Protein AF-A0A6H1LBT4-F1 (afdb_monomer_lite)

Radius of gyration: 17.28 Å; chains: 1; bounding box: 51×38×44 Å

Foldseek 3Di:
DQDVVCALLNCLVVLLVVCCVPADPLLNVLSVVLNVLSVVLVVVVVVDDDDPDDDDPVNVLSVQLVVLSSQLSVLSVLLVVCPVPCVDQCNDNPLVSSQSSQVSCVSSVHHDPCNVVSVVVVVVSCPDPSVVQPDPVGDPPDDDD

pLDDT: mean 84.86, std 14.1, range [36.03, 98.12]

Secondary structure (DSSP, 8-state):
---TT--TTTTHHHHHHHHTTTS-HHHHHHHHHHHHHHHHHHHHHHTS----SSPPHHHHHHHHHHHHHHHHHHHHHHHHT-GGGTTSGGGGGGHHHHHHHHHHHHHTT---TTHHHHHHHHHHHHTSTTGGG--TT---TT---

Sequence (145 aa):
MLARGDSILGGLGGLVARLSADMPDGTASLAARLLDAYADLDARIAGVGATTGSPTTAAMRMAERYEWCFAGAAALALWAANPQHHDHGWWRDGGWLAGCLALVLEGLGVRPPEASAVFNRLGSLLLTPEGDRVGLLGRPAGVPA

Structure (mmCIF, N/CA/C/O backbone):
data_AF-A0A6H1LBT4-F1
#
_entry.id   AF-A0A6H1LBT4-F1
#
loop_
_atom_site.group_PDB
_atom_site.id
_atom_site.type_symbol
_atom_site.label_atom_id
_atom_site.label_alt_id
_atom_site.label_comp_id
_atom_site.label_asym_id
_atom_site.label_entity_id
_atom_site.label_seq_id
_atom_site.pdbx_PDB_ins_code
_atom_site.Cartn_x
_atom_site.Cartn_y
_atom_site.Cartn_z
_atom_site.occupancy
_atom_site.B_iso_or_equiv
_atom_site.auth_seq_id
_atom_site.auth_comp_id
_atom_site.auth_asym_id
_atom_site.auth_atom_id
_atom_site.pdbx_PDB_model_num
ATOM 1 N N . MET A 1 1 ? 7.665 19.084 -0.659 1.00 39.09 1 MET A N 1
ATOM 2 C CA . MET A 1 1 ? 8.106 19.450 0.702 1.00 39.09 1 MET A CA 1
ATOM 3 C C . MET A 1 1 ? 6.921 19.194 1.618 1.00 39.09 1 MET A C 1
ATOM 5 O O . MET A 1 1 ? 5.924 19.880 1.452 1.00 39.09 1 MET A O 1
ATOM 9 N N . LEU A 1 2 ? 6.972 18.155 2.458 1.00 42.69 2 LEU A N 1
ATOM 10 C CA . LEU A 1 2 ? 5.914 17.867 3.439 1.00 42.69 2 LEU A CA 1
ATOM 11 C C . LEU A 1 2 ? 5.872 19.019 4.453 1.00 42.69 2 LEU A C 1
ATOM 13 O O . LEU A 1 2 ? 6.922 19.429 4.958 1.00 42.69 2 LEU A O 1
ATOM 17 N N . ALA A 1 3 ? 4.694 19.589 4.698 1.00 37.41 3 ALA A N 1
ATOM 18 C CA . ALA A 1 3 ? 4.527 20.638 5.700 1.00 37.41 3 ALA A CA 1
ATOM 19 C C . ALA A 1 3 ? 4.735 20.066 7.117 1.00 37.41 3 ALA A C 1
ATOM 21 O O . ALA A 1 3 ? 4.554 18.872 7.356 1.00 37.41 3 ALA A O 1
ATOM 22 N N . ARG A 1 4 ? 5.113 20.901 8.096 1.00 36.03 4 ARG A N 1
ATOM 23 C CA . ARG A 1 4 ? 5.137 20.475 9.509 1.00 36.03 4 ARG A CA 1
ATOM 24 C C . ARG A 1 4 ? 3.720 20.064 9.926 1.00 36.03 4 ARG A C 1
ATOM 26 O O . ARG A 1 4 ? 2.841 20.916 9.968 1.00 36.03 4 ARG A O 1
ATOM 33 N N . GLY A 1 5 ? 3.532 18.780 10.231 1.00 49.28 5 GLY A N 1
ATOM 34 C CA . GLY A 1 5 ? 2.235 18.170 10.559 1.00 49.28 5 GLY A CA 1
ATOM 35 C C . GLY A 1 5 ? 1.744 17.154 9.523 1.00 49.28 5 GLY A C 1
ATOM 36 O O . GLY A 1 5 ? 0.846 16.376 9.821 1.00 49.28 5 GLY A O 1
ATOM 37 N N . ASP A 1 6 ? 2.371 17.113 8.348 1.00 59.19 6 ASP A N 1
ATOM 38 C CA . ASP A 1 6 ? 2.019 16.211 7.255 1.00 59.19 6 ASP A CA 1
ATOM 39 C C . ASP A 1 6 ? 2.758 14.881 7.457 1.00 59.19 6 ASP A C 1
ATOM 41 O O . ASP A 1 6 ? 3.951 14.740 7.162 1.00 59.19 6 ASP A O 1
ATOM 45 N N . SER A 1 7 ? 2.085 13.917 8.088 1.00 79.50 7 SER A N 1
ATOM 46 C CA . SER A 1 7 ? 2.643 12.576 8.241 1.00 79.50 7 SER A CA 1
ATOM 47 C C . SER A 1 7 ? 2.779 11.923 6.863 1.00 79.50 7 SER A C 1
ATOM 49 O O . SER A 1 7 ? 2.060 12.249 5.918 1.00 79.50 7 SER A O 1
ATOM 51 N N . ILE A 1 8 ? 3.682 10.951 6.735 1.00 87.12 8 ILE A N 1
ATOM 52 C CA . ILE A 1 8 ? 3.810 10.161 5.502 1.00 87.12 8 ILE A CA 1
ATOM 53 C C . ILE A 1 8 ? 2.484 9.499 5.082 1.00 87.12 8 ILE A C 1
ATOM 55 O O . ILE A 1 8 ? 2.255 9.270 3.898 1.00 87.12 8 ILE A O 1
ATOM 59 N N . LEU A 1 9 ? 1.602 9.241 6.053 1.00 89.56 9 LEU A N 1
ATOM 60 C CA . LEU A 1 9 ? 0.257 8.721 5.839 1.00 89.56 9 LEU A CA 1
ATOM 61 C C . LEU A 1 9 ? -0.715 9.795 5.339 1.00 89.56 9 LEU A C 1
ATOM 63 O O . LEU A 1 9 ? -1.447 9.535 4.390 1.00 89.56 9 LEU A O 1
ATOM 67 N N . GLY A 1 10 ? -0.650 11.019 5.873 1.00 88.19 10 GLY A N 1
ATOM 68 C CA . GLY A 1 10 ? -1.416 12.158 5.348 1.00 88.19 10 GLY A CA 1
ATOM 69 C C . GLY A 1 10 ? -1.100 12.456 3.877 1.00 88.19 10 GLY A C 1
ATOM 70 O O . GLY A 1 10 ? -1.989 12.782 3.094 1.00 88.19 10 GLY A O 1
ATOM 71 N N . GLY A 1 11 ? 0.152 12.236 3.463 1.00 90.56 11 GLY A N 1
ATOM 72 C CA . GLY A 1 11 ? 0.593 12.360 2.071 1.00 90.56 11 GLY A CA 1
ATOM 73 C C . GLY A 1 11 ? 0.391 11.118 1.188 1.00 90.56 11 GLY A C 1
ATOM 74 O O . GLY A 1 11 ? 0.754 11.164 0.008 1.00 90.56 11 GLY A O 1
ATOM 75 N N . LEU A 1 12 ? -0.153 10.009 1.711 1.00 93.44 12 LEU A N 1
ATOM 76 C CA . LEU A 1 12 ? -0.172 8.716 1.013 1.00 93.44 12 LEU A CA 1
ATOM 77 C C . LEU A 1 12 ? -0.947 8.772 -0.308 1.00 93.44 12 LEU A C 1
ATOM 79 O O . LEU A 1 12 ? -0.459 8.272 -1.318 1.00 93.44 12 LEU A O 1
ATOM 83 N N . GLY A 1 13 ? -2.114 9.423 -0.334 1.00 93.81 13 GLY A N 1
ATOM 84 C CA . GLY A 1 13 ? -2.919 9.541 -1.555 1.00 93.81 13 GLY A CA 1
ATOM 85 C C . GLY A 1 13 ? -2.169 10.246 -2.689 1.00 93.81 13 GLY A C 1
ATOM 86 O O . GLY A 1 13 ? -2.118 9.748 -3.813 1.00 93.81 13 GLY A O 1
ATOM 87 N N . GLY A 1 14 ? -1.502 11.363 -2.383 1.00 92.50 14 GLY A N 1
ATOM 88 C CA . GLY A 1 14 ? -0.670 12.079 -3.355 1.00 92.50 14 GLY A CA 1
ATOM 89 C C . GLY A 1 14 ? 0.561 11.279 -3.789 1.00 92.50 14 GLY A C 1
ATOM 90 O O . GLY A 1 14 ? 0.962 11.333 -4.953 1.00 92.50 14 GLY A O 1
ATOM 91 N N . LEU A 1 15 ? 1.147 10.502 -2.875 1.00 93.06 15 LEU A N 1
ATOM 92 C CA . LEU A 1 15 ? 2.270 9.616 -3.170 1.00 93.06 15 LEU A CA 1
ATOM 93 C C . LEU A 1 15 ? 1.872 8.487 -4.130 1.00 93.06 15 LEU A C 1
ATOM 95 O O . LEU A 1 15 ? 2.569 8.273 -5.120 1.00 93.06 15 LEU A O 1
ATOM 99 N N . VAL A 1 16 ? 0.751 7.808 -3.873 1.00 95.12 16 VAL A N 1
ATOM 100 C CA . VAL A 1 16 ? 0.224 6.740 -4.736 1.00 95.12 16 VAL A CA 1
ATOM 101 C C . VAL A 1 16 ? -0.156 7.294 -6.107 1.00 95.12 16 VAL A C 1
ATOM 103 O O . VAL A 1 16 ? 0.250 6.725 -7.117 1.00 95.12 16 VAL A O 1
ATOM 106 N N . ALA A 1 17 ? -0.845 8.440 -6.159 1.00 92.94 17 ALA A N 1
ATOM 107 C CA . ALA A 1 17 ? -1.203 9.087 -7.419 1.00 92.94 17 ALA A CA 1
ATOM 108 C C . ALA A 1 17 ? 0.038 9.401 -8.269 1.00 92.94 17 ALA A C 1
ATOM 110 O O . ALA A 1 17 ? 0.087 9.043 -9.443 1.00 92.94 17 ALA A O 1
ATOM 111 N N . ARG A 1 18 ? 1.075 9.993 -7.661 1.00 90.25 18 ARG A N 1
ATOM 112 C CA . ARG A 1 18 ? 2.337 10.307 -8.346 1.00 90.25 18 ARG A CA 1
ATOM 113 C C . ARG A 1 18 ? 3.048 9.062 -8.870 1.00 90.25 18 ARG A C 1
ATOM 115 O O . ARG A 1 18 ? 3.594 9.101 -9.961 1.00 90.25 18 ARG A O 1
ATOM 122 N N . LEU A 1 19 ? 3.068 7.985 -8.090 1.00 88.69 19 LEU A N 1
ATOM 123 C CA . LEU A 1 19 ? 3.789 6.766 -8.449 1.00 88.69 19 LEU A CA 1
ATOM 124 C C . LEU A 1 19 ? 3.042 5.884 -9.455 1.00 88.69 19 LEU A C 1
ATOM 126 O O . LEU A 1 19 ? 3.677 5.086 -10.135 1.00 88.69 19 LEU A O 1
ATOM 130 N N . SER A 1 20 ? 1.716 6.004 -9.554 1.00 86.44 20 SER A N 1
ATOM 131 C CA . SER A 1 20 ? 0.892 5.148 -10.420 1.00 86.44 20 SER A CA 1
ATOM 132 C C . SER A 1 20 ? 1.265 5.197 -11.909 1.00 86.44 20 SER A C 1
ATOM 134 O O . SER A 1 20 ? 1.006 4.232 -12.616 1.00 86.44 20 SER A O 1
ATOM 136 N N . ALA A 1 21 ? 1.897 6.281 -12.371 1.00 79.81 21 ALA A N 1
ATOM 137 C CA . ALA A 1 21 ? 2.346 6.433 -13.754 1.00 79.81 21 ALA A CA 1
ATOM 138 C C . ALA A 1 21 ? 3.674 5.714 -14.058 1.00 79.81 21 ALA A C 1
ATOM 140 O O . ALA A 1 21 ? 3.900 5.314 -15.196 1.00 79.81 21 ALA A O 1
ATOM 141 N N . ASP A 1 22 ? 4.528 5.542 -13.044 1.00 80.31 22 ASP A N 1
ATOM 142 C CA . ASP A 1 22 ? 5.924 5.111 -13.207 1.00 80.31 22 ASP A CA 1
ATOM 143 C C . ASP A 1 22 ? 6.209 3.744 -12.553 1.00 80.31 22 ASP A C 1
ATOM 145 O O . ASP A 1 22 ? 7.305 3.198 -12.683 1.00 80.31 22 ASP A O 1
ATOM 149 N N . MET A 1 23 ? 5.249 3.183 -11.808 1.00 83.38 23 MET A N 1
ATOM 150 C CA . MET A 1 23 ? 5.404 1.880 -11.161 1.00 83.38 23 MET A CA 1
ATOM 151 C C . MET A 1 23 ? 5.015 0.726 -12.090 1.00 83.38 23 MET A C 1
ATOM 153 O O . MET A 1 23 ? 4.039 0.834 -12.827 1.00 83.38 23 MET A O 1
ATOM 157 N N . PRO A 1 24 ? 5.691 -0.431 -11.978 1.00 81.50 24 PRO A N 1
ATOM 158 C CA . PRO A 1 24 ? 5.224 -1.667 -12.596 1.00 81.50 24 PRO A CA 1
ATOM 159 C C . PRO A 1 24 ? 3.784 -1.994 -12.171 1.00 81.50 24 PRO A C 1
ATOM 161 O O . PRO A 1 24 ? 3.452 -1.871 -10.987 1.00 81.50 24 PRO A O 1
ATOM 164 N N . ASP A 1 25 ? 2.959 -2.466 -13.111 1.00 72.69 25 ASP A N 1
ATOM 165 C CA . ASP A 1 25 ? 1.506 -2.665 -12.940 1.00 72.69 25 ASP A CA 1
ATOM 166 C C . ASP A 1 25 ? 1.124 -3.421 -11.651 1.00 72.69 25 ASP A C 1
ATOM 168 O O . ASP A 1 25 ? 0.193 -3.042 -10.935 1.00 72.69 25 ASP A O 1
ATOM 172 N N . GLY A 1 26 ? 1.880 -4.470 -11.301 1.00 82.81 26 GLY A N 1
ATOM 173 C CA . GLY A 1 26 ? 1.648 -5.253 -10.081 1.00 82.81 26 GLY A CA 1
ATOM 174 C C . GLY A 1 26 ? 1.875 -4.460 -8.789 1.00 82.81 26 GLY A C 1
ATOM 175 O O . GLY A 1 26 ? 1.133 -4.616 -7.822 1.00 82.81 26 GLY A O 1
ATOM 176 N N 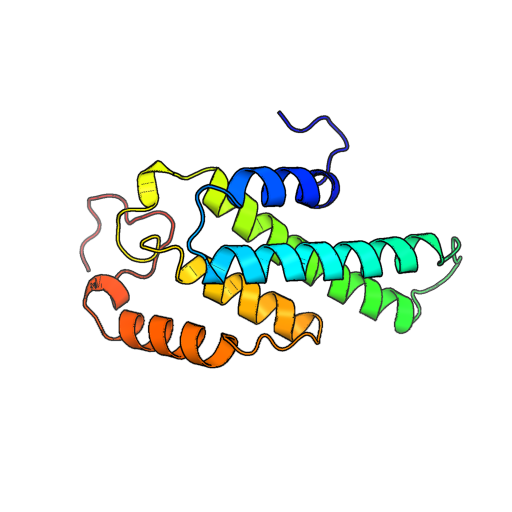. THR A 1 27 ? 2.860 -3.564 -8.773 1.00 90.62 27 THR A N 1
ATOM 177 C CA . THR A 1 27 ? 3.190 -2.730 -7.610 1.00 90.62 27 THR A CA 1
ATOM 178 C C . THR A 1 27 ? 2.195 -1.579 -7.452 1.00 90.62 27 THR A C 1
ATOM 180 O O . THR A 1 27 ? 1.804 -1.258 -6.328 1.00 90.62 27 THR A O 1
ATOM 183 N N . ALA A 1 28 ? 1.716 -1.005 -8.563 1.00 91.88 28 ALA A N 1
ATOM 184 C CA . ALA A 1 28 ? 0.674 0.022 -8.554 1.00 91.88 28 ALA A CA 1
ATOM 185 C C . ALA A 1 28 ? -0.639 -0.484 -7.928 1.00 91.88 28 ALA A C 1
ATOM 187 O O . ALA A 1 28 ? -1.210 0.187 -7.066 1.00 91.88 28 ALA A O 1
ATOM 188 N N . SER A 1 29 ? -1.069 -1.702 -8.281 1.00 92.31 29 SER A N 1
ATOM 189 C CA . SER A 1 29 ? -2.250 -2.354 -7.689 1.00 92.31 29 SER A CA 1
ATOM 190 C C . SER A 1 29 ? -2.121 -2.538 -6.170 1.00 92.31 29 SER A C 1
ATOM 192 O O . SER A 1 29 ? -3.046 -2.233 -5.414 1.00 92.31 29 SER A O 1
ATOM 194 N N . LEU A 1 30 ? -0.952 -2.979 -5.691 1.00 95.38 30 LEU A N 1
ATOM 195 C CA . LEU A 1 30 ? -0.692 -3.141 -4.256 1.00 95.38 30 LEU A CA 1
ATOM 196 C C . LEU A 1 30 ? -0.703 -1.794 -3.513 1.00 95.38 30 LEU A C 1
ATOM 198 O O . LEU A 1 30 ? -1.248 -1.703 -2.413 1.00 95.38 30 LEU A O 1
ATOM 202 N N . ALA A 1 31 ? -0.152 -0.739 -4.118 1.00 96.00 31 ALA A N 1
ATOM 203 C CA . ALA A 1 31 ? -0.153 0.607 -3.548 1.00 96.00 31 ALA A CA 1
ATOM 204 C C . ALA A 1 31 ? -1.572 1.198 -3.447 1.00 96.00 31 ALA A C 1
ATOM 206 O O . ALA A 1 31 ? -1.911 1.812 -2.435 1.00 96.00 31 ALA A O 1
ATOM 207 N N . ALA A 1 32 ? -2.421 0.964 -4.453 1.00 95.31 32 ALA A N 1
ATOM 208 C CA . ALA A 1 32 ? -3.830 1.357 -4.415 1.00 95.31 32 ALA A CA 1
ATOM 209 C C . ALA A 1 32 ? -4.591 0.638 -3.288 1.00 95.31 32 ALA A C 1
ATOM 211 O O . ALA A 1 32 ? -5.277 1.280 -2.498 1.00 95.31 32 ALA A O 1
ATOM 212 N N . ARG A 1 33 ? -4.382 -0.675 -3.124 1.00 96.56 33 ARG A N 1
ATOM 213 C CA . ARG A 1 33 ? -4.986 -1.447 -2.021 1.00 96.56 33 ARG A CA 1
ATOM 214 C C . ARG A 1 33 ? -4.542 -0.957 -0.642 1.00 96.56 33 ARG A C 1
ATOM 216 O O . ARG A 1 33 ? -5.333 -0.981 0.297 1.00 96.56 33 ARG A O 1
ATOM 223 N N . LEU A 1 34 ? -3.286 -0.527 -0.504 1.00 97.38 34 LEU A N 1
ATOM 224 C CA . LEU A 1 34 ? -2.797 0.084 0.733 1.00 97.38 34 LEU A CA 1
ATOM 225 C C . LEU A 1 34 ? -3.522 1.406 1.021 1.00 97.38 34 LEU A C 1
ATOM 227 O O . LEU A 1 34 ? -3.897 1.649 2.166 1.00 97.38 34 LEU A O 1
ATOM 231 N N . LEU A 1 35 ? -3.732 2.242 -0.003 1.00 97.06 35 LEU A N 1
ATOM 232 C CA . LEU A 1 35 ? -4.483 3.491 0.130 1.00 97.06 35 LEU A CA 1
ATOM 233 C C . LEU A 1 35 ? -5.929 3.231 0.574 1.00 97.06 35 LEU A C 1
ATOM 235 O O . LEU A 1 35 ? -6.392 3.881 1.508 1.00 97.06 35 LEU A O 1
ATOM 239 N N . ASP A 1 36 ? -6.601 2.245 -0.023 1.00 97.00 36 ASP A N 1
ATOM 240 C CA . ASP A 1 36 ? -7.960 1.849 0.368 1.00 97.00 36 ASP A CA 1
ATOM 241 C C . ASP A 1 36 ? -8.010 1.360 1.824 1.00 97.00 36 ASP A C 1
ATOM 243 O O . ASP A 1 36 ? -8.878 1.762 2.601 1.00 97.00 36 ASP A O 1
ATOM 247 N N . ALA A 1 37 ? -7.046 0.523 2.225 1.00 96.38 37 ALA A N 1
ATOM 248 C CA . ALA A 1 37 ? -6.955 0.017 3.592 1.00 96.38 37 ALA A CA 1
ATOM 249 C C . ALA A 1 37 ? -6.680 1.134 4.612 1.00 96.38 37 ALA A C 1
ATOM 251 O O . ALA A 1 37 ? -7.218 1.102 5.722 1.00 96.38 37 ALA A O 1
ATOM 252 N N . TYR A 1 38 ? -5.866 2.129 4.245 1.00 96.19 38 TYR A N 1
ATOM 253 C CA . TYR A 1 38 ? -5.633 3.303 5.079 1.00 96.19 38 TYR A CA 1
ATOM 254 C C . TYR A 1 38 ? -6.882 4.185 5.184 1.00 96.19 38 TYR A C 1
ATOM 256 O O . TYR A 1 38 ? -7.208 4.610 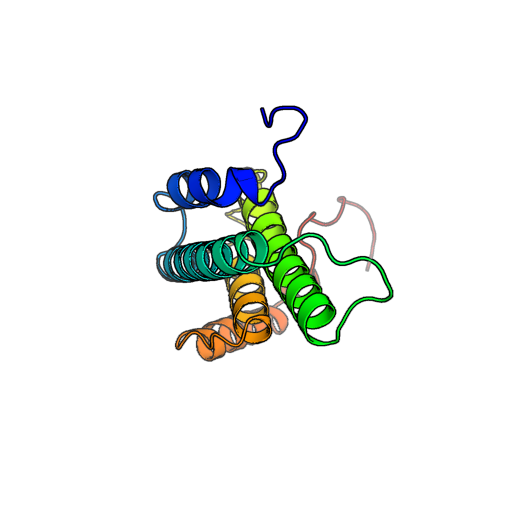6.287 1.00 96.19 38 TYR A O 1
ATOM 264 N N . ALA A 1 39 ? -7.618 4.405 4.093 1.00 95.31 39 ALA A N 1
ATOM 265 C CA . ALA A 1 39 ? -8.851 5.191 4.119 1.00 95.31 39 ALA A CA 1
ATOM 266 C C . ALA A 1 39 ? -9.930 4.558 5.022 1.00 95.31 39 ALA A C 1
ATOM 268 O O . ALA A 1 39 ? -10.566 5.260 5.808 1.00 95.31 39 ALA A O 1
ATOM 269 N N . ASP A 1 40 ? -10.097 3.229 4.972 1.00 94.56 40 ASP A N 1
ATOM 270 C CA . ASP A 1 40 ? -10.985 2.499 5.893 1.00 94.56 40 ASP A CA 1
ATOM 271 C C . ASP A 1 40 ? -10.522 2.634 7.353 1.00 94.56 40 ASP A C 1
ATOM 273 O O . ASP A 1 40 ? -11.329 2.864 8.255 1.00 94.56 40 ASP A O 1
ATOM 277 N N . LEU A 1 41 ? -9.214 2.534 7.605 1.00 93.19 41 LEU A N 1
ATOM 278 C CA . LEU A 1 41 ? -8.657 2.699 8.945 1.00 93.19 41 LEU A CA 1
ATOM 279 C C . LEU A 1 41 ? -8.865 4.118 9.492 1.00 93.19 41 LEU A C 1
ATOM 281 O O . LEU A 1 41 ? -9.272 4.267 10.642 1.00 93.19 41 LEU A O 1
ATOM 285 N N . ASP A 1 42 ? -8.605 5.141 8.683 1.00 91.44 42 ASP A N 1
ATOM 286 C CA . ASP A 1 42 ? -8.740 6.549 9.064 1.00 91.44 42 ASP A CA 1
ATOM 287 C C . ASP A 1 42 ? -10.194 6.885 9.428 1.00 91.44 42 ASP A C 1
ATOM 289 O O . ASP A 1 42 ? -10.462 7.454 10.489 1.00 91.44 42 ASP A O 1
ATOM 293 N N . ALA A 1 43 ? -11.154 6.392 8.636 1.00 91.25 43 ALA A N 1
ATOM 294 C CA . ALA A 1 43 ? -12.579 6.516 8.936 1.00 91.25 43 ALA A CA 1
ATOM 295 C C . ALA A 1 43 ? -12.964 5.854 10.274 1.00 91.25 43 ALA A C 1
ATOM 297 O O . ALA A 1 43 ? -13.761 6.403 11.039 1.00 91.25 43 ALA A O 1
ATOM 298 N N . ARG A 1 44 ? -12.380 4.691 10.597 1.00 90.06 44 ARG A N 1
ATOM 299 C CA . ARG A 1 44 ? -12.605 4.009 11.885 1.00 90.06 44 ARG A CA 1
ATOM 300 C C . ARG A 1 44 ? -11.982 4.763 13.055 1.00 90.06 44 ARG A C 1
ATOM 302 O O . ARG A 1 44 ? -12.615 4.852 14.104 1.00 90.06 44 ARG A O 1
ATOM 309 N N . ILE A 1 45 ? -10.779 5.314 12.883 1.00 88.12 45 ILE A N 1
ATOM 310 C CA . ILE A 1 45 ? -10.107 6.134 13.901 1.00 88.12 45 ILE A CA 1
ATOM 311 C C . ILE A 1 45 ? -10.941 7.380 14.202 1.00 88.12 45 ILE A C 1
ATOM 313 O O . ILE A 1 45 ? -11.186 7.669 15.371 1.00 88.12 45 ILE A O 1
ATOM 317 N N . ALA A 1 46 ? -11.443 8.067 13.172 1.00 86.12 46 ALA A N 1
ATOM 318 C CA . ALA A 1 46 ? -12.294 9.245 13.332 1.00 86.12 46 ALA A CA 1
ATOM 319 C C . ALA A 1 46 ? -13.595 8.949 14.105 1.00 86.12 46 ALA A C 1
ATOM 321 O O . ALA A 1 46 ? -14.124 9.823 14.792 1.00 86.12 46 ALA A O 1
ATOM 322 N N . GLY A 1 47 ? -14.101 7.714 14.021 1.00 82.38 47 GLY A N 1
ATOM 323 C CA . GLY A 1 47 ? -15.275 7.254 14.764 1.00 82.38 47 GLY A CA 1
ATOM 324 C C . GLY A 1 47 ? -15.015 6.912 16.237 1.00 82.38 47 GLY A C 1
ATOM 325 O O . GLY A 1 47 ? -15.969 6.762 17.002 1.00 82.38 47 GLY A O 1
ATOM 326 N N . VAL A 1 48 ? -13.753 6.789 16.662 1.00 79.69 48 VAL A N 1
ATOM 327 C CA . VAL A 1 48 ? -13.397 6.514 18.059 1.00 79.69 48 VAL A CA 1
ATOM 328 C C . VAL A 1 48 ? -13.210 7.834 18.804 1.00 79.69 48 VAL A C 1
ATOM 330 O O . VAL A 1 48 ? -12.232 8.551 18.618 1.00 79.69 48 VAL A O 1
ATOM 333 N N . GLY A 1 49 ? -14.170 8.160 19.672 1.00 68.44 49 GLY A N 1
ATOM 334 C CA . GLY A 1 49 ? -14.070 9.315 20.565 1.00 68.44 49 GLY A CA 1
ATOM 335 C C . GLY A 1 49 ? -12.904 9.192 21.554 1.00 68.44 49 GLY A C 1
ATOM 336 O O . GLY A 1 49 ? -12.420 8.096 21.837 1.00 68.44 49 GLY A O 1
ATOM 337 N N . ALA A 1 50 ? -12.468 10.321 22.117 1.00 68.00 50 ALA A N 1
ATOM 338 C CA . ALA A 1 50 ? -11.412 10.339 23.125 1.00 68.00 50 ALA A CA 1
ATOM 339 C C . ALA A 1 50 ? -11.830 9.527 24.365 1.00 68.00 50 ALA A C 1
ATOM 341 O O . ALA A 1 50 ? -12.747 9.907 25.093 1.00 68.00 50 ALA A O 1
ATOM 342 N N . THR A 1 51 ? -11.155 8.406 24.610 1.00 64.50 51 THR A N 1
ATOM 343 C CA . THR A 1 51 ? -11.380 7.568 25.792 1.00 64.50 51 THR A CA 1
ATOM 344 C C . THR A 1 51 ? -10.379 7.912 26.888 1.00 64.50 51 THR A C 1
ATOM 346 O O . THR A 1 51 ? -9.173 7.928 26.642 1.00 64.50 51 THR A O 1
ATOM 349 N N . THR A 1 52 ? -10.855 8.141 28.109 1.00 73.00 52 THR A N 1
ATOM 350 C CA . THR A 1 52 ? -10.008 8.249 29.302 1.00 73.00 52 THR A CA 1
ATOM 351 C C . THR A 1 52 ? -9.804 6.861 29.918 1.00 73.00 52 THR A C 1
ATOM 353 O O . THR A 1 52 ? -10.763 6.122 30.125 1.00 73.00 52 THR A O 1
ATOM 356 N N . GLY A 1 53 ? -8.552 6.485 30.200 1.00 78.88 53 GLY A N 1
ATOM 357 C CA . GLY A 1 53 ? -8.195 5.182 30.784 1.00 78.88 53 GLY A CA 1
ATOM 358 C C . GLY A 1 53 ? -7.203 4.375 29.940 1.00 78.88 53 GLY A C 1
ATOM 359 O O . GLY A 1 53 ? -6.639 4.879 28.971 1.00 78.88 53 GLY A O 1
ATOM 360 N N . SER A 1 54 ? -6.955 3.123 30.335 1.00 81.56 54 SER A N 1
ATOM 361 C CA . SER A 1 54 ? -6.060 2.218 29.601 1.00 81.56 54 SER A CA 1
ATOM 362 C C . SER A 1 54 ? -6.624 1.862 28.216 1.00 81.56 54 SER A C 1
ATOM 364 O 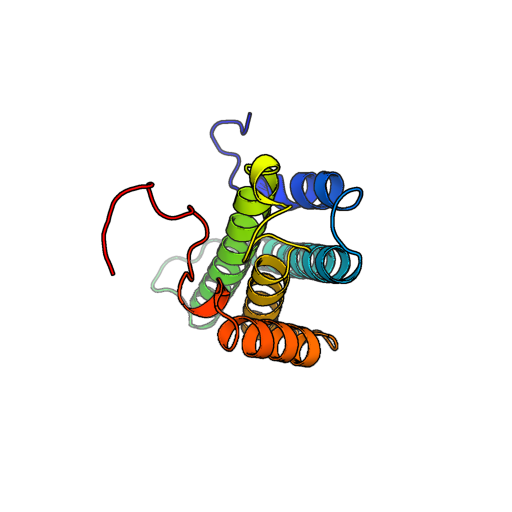O . SER A 1 54 ? -7.842 1.721 28.082 1.00 81.56 54 SER A O 1
ATOM 366 N N . PRO A 1 55 ? -5.769 1.667 27.191 1.00 80.44 55 PRO A N 1
ATOM 367 C CA . PRO A 1 55 ? -6.224 1.314 25.851 1.00 80.44 55 PRO A CA 1
ATOM 368 C C . PRO A 1 55 ? -7.018 0.009 25.852 1.00 80.44 55 PRO A C 1
ATOM 370 O O . PRO A 1 55 ? -6.614 -0.983 26.459 1.00 80.44 55 PRO A O 1
ATOM 373 N N . THR A 1 56 ? -8.135 -0.009 25.129 1.00 86.62 56 THR A N 1
ATOM 374 C CA . THR A 1 56 ? -8.868 -1.252 24.873 1.00 86.62 56 THR A CA 1
ATOM 375 C C . THR A 1 56 ? -8.101 -2.117 23.872 1.00 86.62 56 THR A C 1
ATOM 377 O O . THR A 1 56 ? -7.330 -1.612 23.054 1.00 86.62 56 THR A O 1
ATOM 380 N N . THR A 1 57 ? -8.360 -3.427 23.854 1.00 88.88 57 THR A N 1
ATOM 381 C CA . THR A 1 57 ? -7.804 -4.323 22.824 1.00 88.88 57 THR A CA 1
ATOM 382 C C . THR A 1 57 ? -8.146 -3.849 21.408 1.00 88.88 57 THR A C 1
ATOM 384 O O . THR A 1 57 ? -7.318 -3.959 20.510 1.00 88.88 57 THR A O 1
ATOM 387 N N . ALA A 1 58 ? -9.336 -3.275 21.206 1.00 86.81 58 ALA A N 1
ATOM 388 C CA . ALA A 1 58 ? -9.732 -2.696 19.924 1.00 86.81 58 ALA A CA 1
ATOM 389 C C . ALA A 1 58 ? -8.856 -1.490 19.537 1.00 86.81 58 ALA A C 1
ATOM 391 O O . ALA A 1 58 ? -8.400 -1.415 18.398 1.00 86.81 58 ALA A O 1
ATOM 392 N N . ALA A 1 59 ? -8.556 -0.594 20.484 1.00 87.44 59 ALA A N 1
ATOM 393 C CA . ALA A 1 59 ? -7.644 0.527 20.257 1.00 87.44 59 ALA A CA 1
ATOM 394 C C . ALA A 1 59 ? -6.216 0.050 19.939 1.00 87.44 59 ALA A C 1
ATOM 396 O O . ALA A 1 59 ? -5.586 0.569 19.021 1.00 87.44 59 ALA A O 1
ATOM 397 N N . MET A 1 60 ? -5.728 -0.988 20.627 1.00 89.94 60 MET A N 1
ATOM 398 C CA . MET A 1 60 ? -4.415 -1.583 20.340 1.00 89.94 60 MET A CA 1
ATOM 399 C C . MET A 1 60 ? -4.355 -2.211 18.942 1.00 89.94 60 MET A C 1
ATOM 401 O O . MET A 1 60 ? -3.401 -1.980 18.208 1.00 89.94 60 MET A O 1
ATOM 405 N N . ARG A 1 61 ? -5.393 -2.954 18.535 1.00 91.75 61 ARG A N 1
ATOM 406 C CA . ARG A 1 61 ? -5.498 -3.505 17.172 1.00 91.75 61 ARG A CA 1
ATOM 407 C C . ARG A 1 61 ? -5.539 -2.412 16.109 1.00 91.75 61 ARG A C 1
ATOM 409 O O . ARG A 1 61 ? -5.023 -2.602 15.013 1.00 91.75 61 ARG A O 1
ATOM 416 N N . MET A 1 62 ? -6.154 -1.275 16.417 1.00 91.25 62 MET A N 1
ATOM 417 C CA . MET A 1 62 ? -6.180 -0.136 15.508 1.00 91.25 62 MET A CA 1
ATOM 418 C C . MET A 1 62 ? -4.797 0.506 15.360 1.00 91.25 62 MET A C 1
ATOM 420 O O . MET A 1 62 ? -4.395 0.809 14.240 1.00 91.25 62 MET A O 1
ATOM 424 N N . ALA A 1 63 ? -4.045 0.635 16.457 1.00 91.81 63 ALA A N 1
ATOM 425 C CA . ALA A 1 63 ? -2.657 1.089 16.423 1.00 91.81 63 ALA A CA 1
ATOM 426 C C . ALA A 1 63 ? -1.761 0.137 15.608 1.00 91.81 63 ALA A C 1
ATOM 428 O O . ALA A 1 63 ? -1.038 0.593 14.732 1.00 91.81 63 ALA A O 1
ATOM 429 N N . GLU A 1 64 ? -1.890 -1.179 15.802 1.00 94.81 64 GLU A N 1
ATOM 430 C CA . GLU A 1 64 ? -1.165 -2.195 15.018 1.00 94.81 64 GLU A CA 1
ATOM 431 C C . GLU A 1 64 ? -1.444 -2.053 13.508 1.00 94.81 64 GLU A C 1
ATOM 433 O O . GLU A 1 64 ? -0.532 -2.060 12.683 1.00 94.81 64 GLU A O 1
ATOM 438 N N . ARG A 1 65 ? -2.711 -1.852 13.117 1.00 95.75 65 ARG A N 1
ATOM 439 C CA . ARG A 1 65 ? -3.070 -1.602 11.709 1.00 95.75 65 ARG A CA 1
ATOM 440 C C . ARG A 1 65 ? -2.484 -0.287 11.194 1.00 95.75 65 ARG A C 1
ATOM 442 O O . ARG A 1 65 ? -2.061 -0.220 10.044 1.00 95.75 65 ARG A O 1
ATOM 449 N N . TYR A 1 66 ? -2.436 0.745 12.032 1.00 94.56 66 TYR A N 1
ATOM 450 C CA . TYR A 1 66 ? -1.827 2.023 11.673 1.00 94.56 66 TYR A CA 1
ATOM 451 C C . TYR A 1 66 ? -0.319 1.881 11.427 1.00 94.56 66 TYR A C 1
ATOM 453 O O . TYR A 1 66 ? 0.195 2.433 10.456 1.00 94.56 66 TYR A O 1
ATOM 461 N N . GLU A 1 67 ? 0.382 1.094 12.246 1.00 96.25 67 GLU A N 1
ATOM 462 C CA . GLU A 1 67 ? 1.805 0.782 12.067 1.00 96.25 67 GLU A CA 1
ATOM 463 C C . GLU A 1 67 ? 2.068 0.042 10.750 1.00 96.25 67 GLU A C 1
ATOM 465 O O . GLU A 1 67 ? 3.000 0.394 10.023 1.00 96.25 67 GLU A O 1
ATOM 470 N N . TRP A 1 68 ? 1.210 -0.916 10.382 1.00 98.12 68 TRP A N 1
ATOM 471 C CA . TRP A 1 68 ? 1.284 -1.571 9.074 1.00 98.12 68 TRP A CA 1
ATOM 472 C C . TRP A 1 68 ? 1.107 -0.581 7.920 1.00 98.12 68 TRP A C 1
ATOM 474 O O . TRP A 1 68 ? 1.924 -0.565 6.994 1.00 98.12 68 TRP A O 1
ATOM 484 N N . CYS A 1 69 ? 0.094 0.290 7.987 1.00 97.19 69 CYS A N 1
ATOM 485 C CA . CYS A 1 69 ? -0.097 1.341 6.987 1.00 97.19 69 CYS A CA 1
ATOM 486 C C . CYS A 1 69 ? 1.136 2.249 6.892 1.00 97.19 69 CYS A C 1
ATOM 488 O O . CYS A 1 69 ? 1.597 2.563 5.793 1.00 97.19 69 CYS A O 1
ATOM 490 N N . PHE A 1 70 ? 1.701 2.642 8.037 1.00 96.50 70 PHE A N 1
ATOM 491 C CA . PHE A 1 70 ? 2.898 3.472 8.099 1.00 96.50 70 PHE A CA 1
ATOM 492 C C . PHE A 1 70 ? 4.099 2.790 7.432 1.00 96.50 70 PHE A C 1
ATOM 494 O O . PHE A 1 70 ? 4.796 3.427 6.644 1.00 96.50 70 PHE A O 1
ATOM 501 N N . ALA A 1 71 ? 4.322 1.498 7.690 1.00 97.56 71 ALA A N 1
ATOM 502 C CA . ALA A 1 71 ? 5.394 0.728 7.062 1.00 97.56 71 ALA A CA 1
ATOM 503 C C . ALA A 1 71 ? 5.249 0.683 5.530 1.00 97.56 71 ALA A C 1
ATOM 505 O O . ALA A 1 71 ? 6.224 0.898 4.806 1.00 97.56 71 ALA A O 1
ATOM 506 N N . GLY A 1 72 ? 4.028 0.477 5.025 1.00 97.50 72 GLY A N 1
ATOM 507 C CA . GLY A 1 72 ? 3.742 0.517 3.589 1.00 97.50 72 GLY A CA 1
ATOM 508 C C . GLY A 1 72 ? 3.991 1.899 2.973 1.00 97.50 72 GLY A C 1
ATOM 509 O O . GLY A 1 72 ? 4.643 2.012 1.933 1.00 97.50 72 GLY A O 1
ATOM 510 N N . ALA A 1 73 ? 3.543 2.963 3.642 1.00 97.00 73 ALA A N 1
ATOM 511 C CA . ALA A 1 73 ? 3.767 4.338 3.201 1.00 97.00 73 ALA A CA 1
ATOM 512 C C . ALA A 1 73 ? 5.263 4.703 3.195 1.00 97.00 73 ALA A C 1
ATOM 514 O O . ALA A 1 73 ? 5.746 5.323 2.247 1.00 97.00 73 ALA A O 1
ATOM 515 N N . ALA A 1 74 ? 6.017 4.260 4.207 1.00 96.50 74 ALA A N 1
ATOM 516 C CA . ALA A 1 74 ? 7.469 4.408 4.282 1.00 96.50 74 ALA A CA 1
ATOM 517 C C . ALA A 1 74 ? 8.186 3.708 3.122 1.00 96.50 74 ALA A C 1
ATOM 519 O O . ALA A 1 74 ? 9.063 4.311 2.501 1.00 96.50 74 ALA A O 1
ATOM 520 N N . ALA A 1 75 ? 7.784 2.482 2.777 1.00 96.31 75 ALA A N 1
ATOM 521 C CA . ALA A 1 75 ? 8.329 1.766 1.627 1.00 96.31 75 ALA A CA 1
ATOM 522 C C . ALA A 1 75 ? 8.071 2.518 0.308 1.00 96.31 75 ALA A C 1
ATOM 524 O O . ALA A 1 75 ? 8.995 2.707 -0.486 1.00 96.31 75 ALA A O 1
ATOM 525 N N . LEU A 1 76 ? 6.852 3.028 0.098 1.00 95.62 76 LEU A N 1
ATOM 526 C CA . LEU A 1 76 ? 6.517 3.837 -1.080 1.00 95.62 76 LEU A CA 1
ATOM 527 C C . LEU A 1 76 ? 7.330 5.134 -1.144 1.00 95.62 76 LEU A C 1
ATOM 529 O O . LEU A 1 76 ? 7.813 5.510 -2.211 1.00 95.62 76 LEU A O 1
ATOM 533 N N . ALA A 1 77 ? 7.508 5.827 -0.017 1.00 94.69 77 ALA A N 1
ATOM 534 C CA . ALA A 1 77 ? 8.285 7.062 -0.001 1.00 94.69 77 ALA A C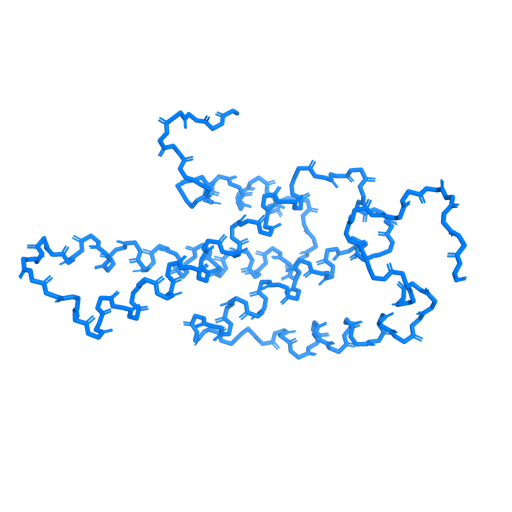A 1
ATOM 535 C C . ALA A 1 77 ? 9.764 6.790 -0.268 1.00 94.69 77 ALA A C 1
ATOM 537 O O . ALA A 1 77 ? 10.393 7.546 -1.007 1.00 94.69 77 ALA A O 1
ATOM 538 N N . LEU A 1 78 ? 10.303 5.696 0.280 1.00 93.56 78 LEU A N 1
ATOM 539 C CA . LEU A 1 78 ? 11.668 5.265 0.009 1.00 93.56 78 LEU A CA 1
ATOM 540 C C . LEU A 1 78 ? 11.854 4.958 -1.480 1.00 93.56 78 LEU A C 1
ATOM 542 O O . LEU A 1 78 ? 12.815 5.444 -2.071 1.00 93.56 78 LEU A O 1
ATOM 546 N N . TRP A 1 79 ? 10.922 4.230 -2.099 1.00 92.94 79 TRP A N 1
ATOM 547 C CA . TRP A 1 79 ? 10.930 3.987 -3.542 1.00 92.94 79 TRP A CA 1
ATOM 548 C C . TRP A 1 79 ? 10.950 5.290 -4.344 1.00 92.94 79 TRP A C 1
ATOM 550 O O . TRP A 1 79 ? 11.813 5.498 -5.199 1.00 92.94 79 TRP A O 1
ATOM 560 N N . ALA A 1 80 ? 10.027 6.194 -4.017 1.00 92.19 80 ALA A N 1
ATOM 561 C CA . ALA A 1 80 ? 9.826 7.439 -4.741 1.00 92.19 80 ALA A CA 1
ATOM 562 C C . ALA A 1 80 ? 10.965 8.453 -4.579 1.00 92.19 80 ALA A C 1
ATOM 564 O O . ALA A 1 80 ? 11.106 9.348 -5.411 1.00 92.19 80 ALA A O 1
ATOM 565 N N . ALA A 1 81 ? 11.724 8.361 -3.488 1.00 91.50 81 ALA A N 1
ATOM 566 C CA . ALA A 1 81 ? 12.873 9.216 -3.214 1.00 91.50 81 ALA A CA 1
ATOM 567 C C . ALA A 1 81 ? 14.159 8.736 -3.908 1.00 91.50 81 ALA A C 1
ATOM 569 O O . ALA A 1 81 ? 15.161 9.444 -3.864 1.00 91.50 81 ALA A O 1
ATOM 570 N N . ASN A 1 82 ? 14.146 7.549 -4.523 1.00 90.62 82 ASN A N 1
ATOM 571 C CA . ASN A 1 82 ? 15.348 6.872 -5.008 1.00 90.62 82 ASN A CA 1
ATOM 572 C C . ASN A 1 82 ? 15.246 6.370 -6.466 1.00 90.62 82 ASN A C 1
ATOM 574 O O . ASN A 1 82 ? 15.600 5.217 -6.732 1.00 90.62 82 ASN A O 1
ATOM 578 N N . PRO A 1 83 ? 14.798 7.200 -7.430 1.00 89.50 83 PRO A N 1
ATOM 579 C CA . PRO A 1 83 ? 14.682 6.791 -8.834 1.00 89.50 83 PRO A CA 1
ATOM 580 C C . PRO A 1 83 ? 16.013 6.332 -9.443 1.00 89.50 83 PRO A C 1
ATOM 582 O O . PRO A 1 83 ? 16.036 5.433 -10.275 1.00 89.50 83 PRO A O 1
ATOM 585 N N . GLN A 1 84 ? 17.144 6.869 -8.975 1.00 87.38 84 GLN A N 1
ATOM 586 C CA . GLN A 1 84 ? 18.481 6.506 -9.452 1.00 87.38 84 GLN A CA 1
ATOM 587 C C . GLN A 1 84 ? 18.868 5.038 -9.204 1.00 87.38 84 GLN A C 1
ATOM 589 O O . GLN A 1 84 ? 19.869 4.570 -9.741 1.00 87.38 84 GLN A O 1
ATOM 594 N N . HIS A 1 85 ? 18.127 4.321 -8.356 1.00 85.94 85 HIS A N 1
ATOM 595 C CA . HIS A 1 85 ? 18.399 2.920 -8.047 1.00 85.94 85 HIS A CA 1
ATOM 596 C C . HIS A 1 85 ? 17.509 1.950 -8.830 1.00 85.94 85 HIS A C 1
ATOM 598 O O . HIS A 1 85 ? 17.819 0.762 -8.850 1.00 85.94 85 HIS A O 1
ATOM 604 N N . HIS A 1 86 ? 16.454 2.426 -9.504 1.00 87.88 86 HIS A N 1
ATOM 605 C CA . HIS A 1 86 ? 15.398 1.586 -10.094 1.00 87.88 86 HIS A CA 1
ATOM 606 C C . HIS A 1 86 ? 15.889 0.600 -11.168 1.00 87.88 86 HIS A C 1
ATOM 608 O O . HIS A 1 86 ? 15.216 -0.394 -11.409 1.00 87.88 86 HIS A O 1
ATOM 614 N N . ASP A 1 87 ? 17.082 0.787 -11.737 1.00 83.19 87 ASP A N 1
ATOM 615 C CA . ASP A 1 87 ? 17.622 -0.086 -12.791 1.00 83.19 87 ASP A CA 1
ATOM 616 C C . ASP A 1 87 ? 18.514 -1.240 -12.280 1.00 83.19 87 ASP A C 1
ATOM 618 O O . ASP A 1 87 ? 18.998 -2.072 -13.068 1.00 83.19 87 ASP A O 1
ATOM 622 N N . HIS A 1 88 ? 18.763 -1.337 -10.966 1.00 80.12 88 HIS A N 1
ATOM 623 C CA . HIS A 1 88 ? 19.807 -2.218 -10.426 1.00 80.12 88 HIS A CA 1
ATOM 624 C C . HIS A 1 88 ? 19.384 -3.086 -9.234 1.00 80.12 88 HIS A C 1
ATOM 626 O O . HIS A 1 88 ? 18.781 -2.630 -8.265 1.00 80.12 88 HIS A O 1
ATOM 632 N N . GLY A 1 89 ? 19.813 -4.354 -9.275 1.00 82.75 89 GLY A N 1
ATOM 633 C CA . GLY A 1 89 ? 19.699 -5.303 -8.168 1.00 82.75 89 GLY A CA 1
ATOM 634 C C . GLY A 1 89 ? 18.271 -5.429 -7.645 1.00 82.75 89 GLY A C 1
ATOM 635 O O . GLY A 1 89 ? 17.330 -5.604 -8.413 1.00 82.75 89 GLY A O 1
ATOM 636 N N . TRP A 1 90 ? 18.128 -5.300 -6.328 1.00 84.56 90 TRP A N 1
ATOM 637 C CA . TRP A 1 90 ? 16.856 -5.439 -5.622 1.00 84.56 90 TRP A CA 1
ATOM 638 C C . TRP A 1 90 ? 15.800 -4.416 -6.036 1.00 84.56 90 TRP A C 1
ATOM 640 O O . TRP A 1 90 ? 14.617 -4.735 -5.976 1.00 84.56 90 TRP A O 1
ATOM 650 N N . TRP A 1 91 ? 16.217 -3.229 -6.483 1.00 87.88 91 TRP A N 1
ATOM 651 C CA . TRP A 1 91 ? 15.341 -2.141 -6.922 1.00 87.88 91 TRP A CA 1
ATOM 652 C C . TRP A 1 91 ? 14.720 -2.372 -8.296 1.00 87.88 91 TRP A C 1
ATOM 654 O O . TRP A 1 91 ? 13.683 -1.778 -8.588 1.00 87.88 91 TRP A O 1
ATOM 664 N N . ARG A 1 92 ? 15.315 -3.241 -9.119 1.00 85.62 92 ARG A N 1
ATOM 665 C CA . ARG A 1 92 ? 14.814 -3.510 -10.464 1.00 85.62 92 ARG A CA 1
ATOM 666 C C . ARG A 1 92 ? 13.377 -4.014 -10.422 1.00 85.62 92 ARG A C 1
ATOM 668 O O . ARG A 1 92 ? 13.034 -4.898 -9.635 1.00 85.62 92 ARG A O 1
ATOM 675 N N . ASP A 1 93 ? 12.542 -3.427 -11.274 1.00 84.50 93 ASP A N 1
ATOM 676 C CA . ASP A 1 93 ? 11.114 -3.731 -11.405 1.00 84.50 93 ASP A CA 1
ATOM 677 C C . ASP A 1 93 ? 10.320 -3.617 -10.088 1.00 84.50 93 ASP A C 1
ATOM 679 O O . ASP A 1 93 ? 9.259 -4.228 -9.946 1.00 84.50 93 ASP A O 1
ATOM 683 N N . GLY A 1 94 ? 10.832 -2.888 -9.089 1.00 89.62 94 GLY A N 1
ATOM 684 C CA . GLY A 1 94 ? 10.149 -2.682 -7.811 1.00 89.62 94 GLY A CA 1
ATOM 685 C C . GLY A 1 94 ? 9.851 -3.965 -7.030 1.00 89.62 94 GLY A C 1
ATOM 686 O O . GLY A 1 94 ? 8.938 -3.968 -6.206 1.00 89.62 94 GLY A O 1
ATOM 687 N N . GLY A 1 95 ? 10.590 -5.056 -7.262 1.00 90.25 95 GLY A N 1
ATOM 688 C CA . GLY A 1 95 ? 10.298 -6.358 -6.652 1.00 90.25 95 GLY A CA 1
ATOM 689 C C . GLY A 1 95 ? 10.285 -6.317 -5.121 1.00 90.25 95 GLY A C 1
ATOM 690 O O . GLY A 1 95 ? 9.361 -6.842 -4.496 1.00 90.25 95 GLY A O 1
ATOM 691 N N . TRP A 1 96 ? 11.273 -5.655 -4.504 1.00 92.06 96 TRP A N 1
ATOM 692 C CA . TRP A 1 96 ? 11.322 -5.496 -3.045 1.00 92.06 96 TRP A CA 1
ATOM 693 C C . TRP A 1 96 ? 10.117 -4.711 -2.514 1.00 92.06 96 TRP A C 1
ATOM 695 O O . TRP A 1 96 ? 9.537 -5.091 -1.498 1.00 92.06 96 TRP A O 1
ATOM 705 N N . LEU A 1 97 ? 9.713 -3.649 -3.222 1.00 94.69 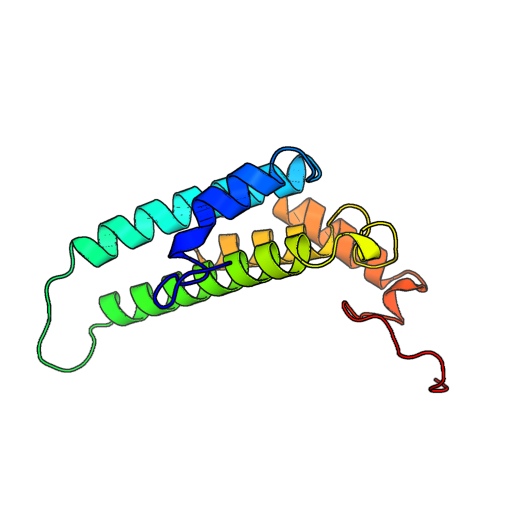97 LEU A N 1
ATOM 706 C CA . LEU A 1 97 ? 8.582 -2.810 -2.844 1.00 94.69 97 LEU A CA 1
ATOM 707 C C . LEU A 1 97 ? 7.289 -3.623 -2.916 1.00 94.69 97 LEU A C 1
ATOM 709 O O . LEU A 1 97 ? 6.509 -3.604 -1.968 1.00 94.69 97 LEU A O 1
ATOM 713 N N . ALA A 1 98 ? 7.092 -4.389 -3.992 1.00 94.75 98 ALA A N 1
ATOM 714 C CA . ALA A 1 98 ? 5.963 -5.303 -4.115 1.00 94.75 98 ALA A CA 1
ATOM 715 C C . ALA A 1 98 ? 5.924 -6.314 -2.956 1.00 94.75 98 ALA A C 1
ATOM 717 O O . ALA A 1 98 ? 4.859 -6.548 -2.389 1.00 94.75 98 ALA A O 1
ATOM 718 N N . GLY A 1 99 ? 7.075 -6.864 -2.549 1.00 94.81 99 GLY A N 1
ATOM 719 C CA . GLY A 1 99 ? 7.178 -7.755 -1.387 1.00 94.81 99 GLY A CA 1
ATOM 720 C C . GLY A 1 99 ? 6.782 -7.087 -0.076 1.00 94.81 99 GLY A C 1
ATOM 721 O O . GLY A 1 99 ? 5.989 -7.643 0.683 1.00 94.81 99 GLY A O 1
ATOM 722 N N . CYS A 1 100 ? 7.286 -5.877 0.176 1.00 96.44 100 CYS A N 1
ATOM 723 C CA . CYS A 1 100 ? 6.914 -5.090 1.349 1.00 96.44 100 CYS A CA 1
ATOM 724 C C . CYS A 1 100 ? 5.412 -4.790 1.374 1.00 96.44 100 CYS A C 1
ATOM 726 O O . CYS A 1 100 ? 4.775 -4.972 2.407 1.00 96.44 100 CYS A O 1
ATOM 728 N N . LEU A 1 101 ? 4.832 -4.373 0.246 1.00 97.12 101 LEU A N 1
ATOM 729 C CA . LEU A 1 101 ? 3.404 -4.069 0.160 1.00 97.12 101 LEU A CA 1
ATOM 730 C C . LEU A 1 101 ? 2.539 -5.323 0.322 1.00 97.12 101 LEU A C 1
ATOM 732 O O . LEU A 1 101 ? 1.530 -5.266 1.018 1.00 97.12 101 LEU A O 1
ATOM 736 N N . ALA A 1 102 ? 2.937 -6.458 -0.259 1.00 96.75 102 ALA A N 1
ATOM 737 C CA . ALA A 1 102 ? 2.244 -7.728 -0.065 1.00 96.75 102 ALA A CA 1
ATOM 738 C C . ALA A 1 102 ? 2.244 -8.144 1.416 1.00 96.75 102 ALA A C 1
ATOM 740 O O . ALA A 1 102 ? 1.188 -8.475 1.951 1.00 96.75 102 ALA A O 1
ATOM 741 N N . LEU A 1 103 ? 3.393 -8.045 2.095 1.00 96.56 103 LEU A N 1
ATOM 742 C CA . LEU A 1 103 ? 3.514 -8.348 3.524 1.00 96.56 103 LEU A CA 1
ATOM 743 C C . LEU A 1 103 ? 2.669 -7.403 4.393 1.00 96.56 103 LEU A C 1
ATOM 745 O O . LEU A 1 103 ? 1.969 -7.853 5.297 1.00 96.56 103 LEU A O 1
ATOM 749 N N . VAL A 1 104 ? 2.706 -6.099 4.106 1.00 97.94 104 VAL A N 1
ATOM 750 C CA . VAL A 1 104 ? 1.894 -5.091 4.805 1.00 97.94 104 VAL A CA 1
ATOM 751 C C . VAL A 1 104 ? 0.404 -5.385 4.643 1.00 97.94 104 VAL A C 1
ATOM 753 O O . VAL A 1 104 ? -0.336 -5.369 5.624 1.00 97.94 104 VAL A O 1
ATOM 756 N N . LEU A 1 105 ? -0.045 -5.685 3.423 1.00 97.50 105 LEU A N 1
ATOM 757 C CA . LEU A 1 105 ? -1.444 -6.012 3.152 1.00 97.50 105 LEU A CA 1
ATOM 758 C C . LEU A 1 105 ? -1.872 -7.287 3.890 1.00 97.50 105 LEU A C 1
ATOM 760 O O . LEU A 1 105 ? -2.943 -7.295 4.500 1.00 97.50 105 LEU A O 1
ATOM 764 N N . GLU A 1 106 ? -1.027 -8.320 3.932 1.00 95.56 106 GLU A N 1
ATOM 765 C CA . GLU A 1 106 ? -1.288 -9.512 4.746 1.00 95.56 106 GLU A CA 1
ATOM 766 C C . GLU A 1 106 ? -1.417 -9.176 6.239 1.00 95.56 106 GLU A C 1
ATOM 768 O O . GLU A 1 106 ? -2.364 -9.638 6.879 1.00 95.56 106 GLU A O 1
ATOM 773 N N . GLY A 1 107 ? -0.547 -8.313 6.779 1.00 94.94 107 GLY A N 1
ATOM 774 C CA . GLY A 1 107 ? -0.645 -7.795 8.151 1.00 94.94 107 GLY A CA 1
ATOM 775 C C . GLY A 1 107 ? -1.938 -7.012 8.423 1.00 94.94 107 GLY A C 1
ATOM 776 O O . GLY A 1 107 ? -2.495 -7.064 9.520 1.00 94.94 107 GLY A O 1
ATOM 777 N N . LEU A 1 108 ? -2.489 -6.357 7.398 1.00 96.19 108 LEU A N 1
ATOM 778 C CA . LEU A 1 108 ? -3.793 -5.686 7.440 1.00 96.19 108 LEU A CA 1
ATOM 779 C C . LEU A 1 108 ? -4.982 -6.651 7.262 1.00 96.19 108 LEU A C 1
ATOM 781 O O . LEU A 1 108 ? -6.141 -6.232 7.396 1.00 96.19 108 LEU A O 1
ATOM 785 N N . GLY A 1 109 ? -4.727 -7.937 7.006 1.00 94.94 109 GLY A N 1
ATOM 786 C CA . GLY A 1 109 ? -5.741 -8.957 6.736 1.00 94.94 109 GLY A CA 1
ATOM 787 C C . GLY A 1 109 ? -6.274 -8.944 5.299 1.00 94.94 109 GLY A C 1
ATOM 788 O O . GLY A 1 109 ? -7.286 -9.580 5.016 1.00 94.94 109 GLY A O 1
ATOM 789 N N . VAL A 1 110 ? -5.613 -8.228 4.388 1.00 93.25 110 VAL A N 1
ATOM 790 C CA . VAL A 1 110 ? -5.928 -8.182 2.959 1.00 93.25 110 VAL A CA 1
ATOM 791 C C . VAL A 1 110 ? -4.925 -9.068 2.237 1.00 93.25 110 VAL A C 1
ATOM 793 O O . VAL A 1 110 ? -3.775 -8.688 2.084 1.00 93.25 110 VAL A O 1
ATOM 796 N N . ARG A 1 111 ? -5.324 -10.251 1.764 1.00 90.56 111 ARG A N 1
ATOM 797 C CA . ARG A 1 111 ? -4.415 -11.106 0.984 1.00 90.56 111 ARG A CA 1
ATOM 798 C C . ARG A 1 111 ? -4.481 -10.729 -0.503 1.00 90.56 111 ARG A C 1
ATOM 800 O O . ARG A 1 111 ? -5.509 -10.999 -1.132 1.00 90.56 111 ARG A O 1
ATOM 807 N N . PRO A 1 112 ? -3.431 -10.129 -1.095 1.00 88.81 112 PRO A N 1
ATOM 808 C CA . PRO A 1 112 ? -3.412 -9.891 -2.529 1.00 88.81 112 PRO A CA 1
ATOM 809 C C . PRO A 1 112 ? -3.230 -11.220 -3.284 1.00 88.81 112 PRO A C 1
ATOM 811 O O . PRO A 1 112 ? -2.412 -12.043 -2.865 1.00 88.81 112 PRO A O 1
ATOM 814 N N . PRO A 1 113 ? -3.965 -11.466 -4.386 1.00 87.94 113 PRO A N 1
ATOM 815 C CA . PRO A 1 113 ? -3.826 -12.700 -5.163 1.00 87.94 113 PRO A CA 1
ATOM 816 C C . PRO A 1 113 ? -2.418 -12.871 -5.756 1.00 87.94 113 PRO A C 1
ATOM 818 O O . PRO A 1 113 ? -1.973 -13.992 -5.985 1.00 87.94 113 PRO A O 1
ATOM 821 N N . GLU A 1 114 ? -1.688 -11.774 -5.950 1.00 87.38 114 GLU A N 1
ATOM 822 C CA . GLU A 1 114 ? -0.334 -11.752 -6.497 1.00 87.38 114 GLU A CA 1
ATOM 823 C C . GLU A 1 114 ? 0.753 -12.061 -5.447 1.00 87.38 114 GLU A C 1
ATOM 825 O O . GLU A 1 114 ? 1.909 -12.267 -5.820 1.00 87.38 114 GLU A O 1
ATOM 830 N N . ALA A 1 115 ? 0.417 -12.136 -4.149 1.00 89.06 115 ALA A N 1
ATOM 831 C CA . ALA A 1 115 ? 1.390 -12.259 -3.054 1.00 89.06 115 ALA A CA 1
ATOM 832 C C . ALA A 1 115 ? 2.345 -13.450 -3.228 1.00 89.06 115 ALA A C 1
ATOM 834 O O . ALA A 1 115 ? 3.563 -13.296 -3.150 1.00 89.06 115 ALA A O 1
ATOM 835 N N . SER A 1 116 ? 1.814 -14.638 -3.534 1.00 89.94 116 SER A N 1
ATOM 836 C CA . SER A 1 116 ? 2.638 -15.837 -3.728 1.00 89.94 116 SER A CA 1
ATOM 837 C C . SER A 1 116 ? 3.598 -15.695 -4.909 1.00 89.94 116 SER A C 1
ATOM 839 O O . SER A 1 116 ? 4.747 -16.118 -4.820 1.00 89.94 116 SER A O 1
ATOM 841 N N . ALA A 1 117 ? 3.162 -15.066 -6.003 1.00 90.69 117 ALA A N 1
ATOM 842 C C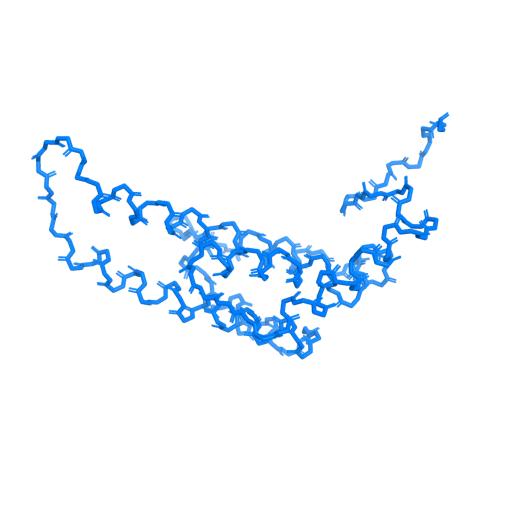A . ALA A 1 117 ? 4.019 -14.827 -7.160 1.00 90.69 117 ALA A CA 1
ATOM 843 C C . ALA A 1 117 ? 5.141 -13.827 -6.832 1.00 90.69 117 ALA A C 1
ATOM 845 O O . ALA A 1 117 ? 6.292 -14.053 -7.206 1.00 90.69 117 ALA A O 1
ATOM 846 N N . VAL A 1 118 ? 4.825 -12.768 -6.078 1.00 91.44 118 VAL A N 1
ATOM 847 C CA . VAL A 1 118 ? 5.803 -11.786 -5.591 1.00 91.44 118 VAL A CA 1
ATOM 848 C C . VAL A 1 118 ? 6.855 -12.459 -4.709 1.00 91.44 118 VAL A C 1
ATOM 850 O O . VAL A 1 118 ? 8.050 -12.326 -4.975 1.00 91.44 118 VAL A O 1
ATOM 853 N N . PHE A 1 119 ? 6.439 -13.237 -3.706 1.00 91.50 119 PHE A N 1
ATOM 854 C CA . PHE A 1 119 ? 7.378 -13.919 -2.814 1.00 91.50 119 PHE A CA 1
ATOM 855 C C . PHE A 1 119 ? 8.213 -14.981 -3.537 1.00 91.50 119 PHE A C 1
ATOM 857 O O . PHE A 1 119 ? 9.410 -15.075 -3.281 1.00 91.50 119 PHE A O 1
ATOM 864 N N . ASN A 1 120 ? 7.643 -15.715 -4.498 1.00 91.44 120 ASN A N 1
ATOM 865 C CA . ASN A 1 120 ? 8.405 -16.658 -5.323 1.00 91.44 120 ASN A CA 1
ATOM 866 C C . ASN A 1 120 ? 9.465 -15.951 -6.180 1.00 91.44 120 ASN A C 1
ATOM 868 O O . ASN A 1 120 ? 10.587 -16.447 -6.316 1.00 91.44 120 ASN A O 1
ATOM 872 N N . ARG A 1 121 ? 9.141 -14.777 -6.739 1.00 89.44 121 ARG A N 1
ATOM 873 C CA . ARG A 1 121 ? 10.094 -13.969 -7.511 1.00 89.44 121 ARG A CA 1
ATOM 874 C C . ARG A 1 121 ? 11.238 -13.469 -6.629 1.00 89.44 121 ARG A C 1
ATOM 876 O O . ARG A 1 121 ? 12.395 -13.571 -7.028 1.00 89.44 121 ARG A O 1
ATOM 883 N N . LEU A 1 122 ? 10.928 -12.986 -5.425 1.00 88.75 122 LEU A N 1
ATOM 884 C CA . LEU A 1 122 ? 11.935 -12.558 -4.448 1.00 88.75 122 LEU A CA 1
ATOM 885 C C . LEU A 1 122 ? 12.800 -13.724 -3.964 1.00 88.75 122 LEU A C 1
ATOM 887 O O . LEU A 1 122 ? 14.018 -13.594 -3.905 1.00 88.75 122 LEU A O 1
ATOM 891 N N . GLY A 1 123 ? 12.190 -14.877 -3.690 1.00 89.12 123 GLY A N 1
ATOM 892 C CA . GLY A 1 123 ? 12.904 -16.106 -3.355 1.00 89.12 123 GLY A CA 1
ATOM 893 C C . GLY A 1 123 ? 13.856 -16.540 -4.467 1.00 89.12 123 GLY A C 1
ATOM 894 O O . GLY A 1 123 ? 14.998 -16.884 -4.193 1.00 89.12 123 GLY A O 1
ATOM 895 N N . SER A 1 124 ? 13.432 -16.442 -5.728 1.00 89.19 124 SER A N 1
ATOM 896 C CA . SER A 1 124 ? 14.306 -16.732 -6.872 1.00 89.19 124 SER A CA 1
ATOM 897 C C . SER A 1 124 ? 15.485 -15.758 -6.951 1.00 89.19 124 SER A C 1
ATOM 899 O O . SER A 1 124 ? 16.602 -16.186 -7.217 1.00 89.19 124 SER A O 1
ATOM 901 N N . LEU A 1 125 ? 15.265 -14.468 -6.668 1.00 85.19 125 LEU A N 1
ATOM 902 C CA . LEU A 1 125 ? 16.327 -13.457 -6.637 1.00 85.19 125 LEU A CA 1
ATOM 903 C C . LEU A 1 125 ? 17.341 -13.715 -5.509 1.00 85.19 125 LEU A C 1
ATOM 905 O O . LEU A 1 125 ? 18.538 -13.545 -5.725 1.00 85.19 125 LEU A O 1
ATOM 909 N N . LEU A 1 126 ? 16.897 -14.183 -4.337 1.00 86.31 126 LEU A N 1
ATOM 910 C CA . LEU A 1 126 ? 17.793 -14.565 -3.231 1.00 86.31 126 LEU A CA 1
ATOM 911 C C . LEU A 1 126 ? 18.787 -15.668 -3.612 1.00 86.31 126 LEU A C 1
ATOM 913 O O . LEU A 1 126 ? 19.843 -15.760 -3.000 1.00 86.31 126 LEU A O 1
ATOM 917 N N . LEU A 1 127 ? 18.461 -16.493 -4.608 1.00 88.44 127 LEU A N 1
ATOM 918 C CA . LEU A 1 127 ? 19.304 -17.598 -5.071 1.00 88.44 127 LEU A CA 1
ATOM 919 C C . LEU A 1 127 ? 20.284 -17.191 -6.188 1.00 88.44 127 LEU A C 1
ATOM 921 O O . LEU A 1 127 ? 20.985 -18.043 -6.732 1.00 88.44 127 LEU A O 1
ATOM 925 N N . THR A 1 128 ? 20.321 -15.909 -6.558 1.00 85.19 128 THR A N 1
ATOM 926 C CA . THR A 1 128 ? 21.251 -15.350 -7.556 1.00 85.19 128 THR A CA 1
ATOM 927 C C . THR A 1 128 ? 22.455 -14.679 -6.876 1.00 85.19 128 THR A C 1
ATOM 929 O O . THR A 1 128 ? 22.385 -14.397 -5.681 1.00 85.19 128 THR A O 1
ATOM 932 N N . PRO A 1 129 ? 23.545 -14.348 -7.599 1.00 80.44 129 PRO A N 1
ATOM 933 C CA . PRO A 1 129 ? 24.659 -13.565 -7.042 1.00 80.44 129 PRO A CA 1
ATOM 934 C C . PRO A 1 129 ? 24.244 -12.193 -6.475 1.00 80.44 129 PRO A C 1
ATOM 936 O O . PRO A 1 129 ? 24.906 -11.641 -5.596 1.00 80.44 129 PRO A O 1
ATOM 939 N N . GLU A 1 130 ? 23.144 -11.616 -6.960 1.00 74.31 130 GLU A N 1
ATOM 940 C CA . GLU A 1 130 ? 22.519 -10.415 -6.402 1.00 74.31 130 GLU A CA 1
ATOM 941 C C . GLU A 1 130 ? 21.896 -10.666 -5.015 1.00 74.31 130 GLU A C 1
ATOM 943 O O . GLU A 1 130 ? 21.790 -9.742 -4.200 1.00 74.31 130 GLU A O 1
ATOM 948 N N . GLY A 1 131 ? 21.524 -11.915 -4.733 1.00 75.50 131 GLY A N 1
ATOM 949 C CA . GLY A 1 131 ? 21.096 -12.410 -3.429 1.00 75.50 131 GLY A CA 1
ATOM 950 C C . GLY A 1 131 ? 22.208 -12.396 -2.379 1.00 75.50 131 GLY A C 1
ATOM 951 O O . GLY A 1 131 ? 21.929 -12.108 -1.222 1.00 75.50 131 GLY A O 1
ATOM 952 N N . ASP A 1 132 ? 23.477 -12.549 -2.768 1.00 71.31 132 ASP A N 1
ATOM 953 C CA . ASP A 1 132 ? 24.620 -12.428 -1.843 1.00 71.31 132 ASP A CA 1
ATOM 954 C C . ASP A 1 132 ? 24.875 -10.973 -1.399 1.00 71.31 132 ASP A C 1
ATOM 956 O O . ASP A 1 132 ? 25.665 -10.701 -0.493 1.00 71.31 132 ASP A O 1
ATOM 960 N N . ARG A 1 133 ? 24.210 -10.004 -2.044 1.00 71.62 133 ARG A N 1
ATOM 961 C CA . ARG A 1 133 ? 24.346 -8.561 -1.794 1.00 71.62 133 ARG A CA 1
ATOM 962 C C . ARG A 1 133 ? 23.004 -7.921 -1.441 1.00 71.62 133 ARG A C 1
ATOM 964 O O . ARG A 1 133 ? 22.684 -6.850 -1.961 1.00 71.62 133 ARG A O 1
ATOM 971 N N . VAL A 1 134 ? 22.213 -8.557 -0.571 1.00 68.12 134 VAL A N 1
ATOM 972 C CA . VAL A 1 134 ? 20.936 -7.983 -0.107 1.00 68.12 134 VAL A CA 1
ATOM 973 C C . VAL A 1 134 ? 21.180 -6.628 0.555 1.00 68.12 134 VAL A C 1
ATOM 975 O O . VAL A 1 134 ? 21.728 -6.533 1.652 1.00 68.12 134 VAL A O 1
ATOM 978 N N . GLY A 1 135 ? 20.763 -5.557 -0.114 1.00 70.38 135 GLY A N 1
ATOM 979 C CA . GLY A 1 135 ? 20.882 -4.208 0.418 1.00 70.38 135 GLY A CA 1
ATOM 980 C C . GLY A 1 135 ? 20.210 -3.178 -0.475 1.00 70.38 135 GLY A C 1
ATOM 981 O O . GLY A 1 135 ? 20.530 -3.058 -1.656 1.00 70.38 135 GLY A O 1
ATOM 982 N N . LEU A 1 136 ? 19.302 -2.393 0.108 1.00 72.69 136 LEU A N 1
ATOM 983 C CA . LEU A 1 136 ? 18.641 -1.290 -0.594 1.00 72.69 136 LEU A CA 1
ATOM 984 C C . LEU A 1 136 ? 19.551 -0.065 -0.756 1.00 72.69 136 LEU A C 1
ATOM 986 O O . LEU A 1 136 ? 19.341 0.733 -1.657 1.00 72.69 136 LEU A O 1
ATOM 990 N N . LEU A 1 137 ? 20.589 0.085 0.064 1.00 70.56 137 LEU A N 1
ATOM 991 C CA . LEU A 1 137 ? 21.459 1.270 0.035 1.00 70.56 137 LEU A CA 1
ATOM 992 C C . LEU A 1 137 ? 22.718 1.084 -0.822 1.00 70.56 137 LEU A C 1
ATOM 994 O O . LEU A 1 137 ? 23.621 1.919 -0.796 1.00 70.56 137 LEU A O 1
ATOM 998 N N . GLY A 1 138 ? 22.789 -0.017 -1.579 1.00 61.28 138 GLY A N 1
ATOM 999 C CA . GLY A 1 138 ? 24.041 -0.478 -2.160 1.00 61.28 138 GLY A CA 1
ATOM 1000 C C . GLY A 1 138 ? 25.081 -0.761 -1.072 1.00 61.28 138 GLY A C 1
ATOM 1001 O O . GLY A 1 138 ? 24.918 -0.444 0.106 1.00 61.28 138 GLY A O 1
ATOM 1002 N N . ARG A 1 139 ? 26.186 -1.391 -1.450 1.00 56.38 139 ARG A N 1
ATOM 1003 C CA . ARG A 1 139 ? 27.347 -1.452 -0.565 1.00 56.38 139 ARG A CA 1
ATOM 1004 C C . ARG A 1 139 ? 28.241 -0.258 -0.886 1.00 56.38 139 ARG A C 1
ATOM 1006 O O . ARG A 1 139 ? 28.454 -0.019 -2.078 1.00 56.38 139 ARG A O 1
ATOM 1013 N N . PRO A 1 140 ? 28.817 0.454 0.097 1.00 51.81 140 PRO A N 1
ATOM 1014 C CA . PRO A 1 140 ? 29.925 1.344 -0.209 1.00 51.81 140 PRO A CA 1
ATOM 1015 C C . PRO A 1 140 ? 31.009 0.520 -0.915 1.00 51.81 140 PRO A C 1
ATOM 1017 O O . PRO A 1 140 ? 31.354 -0.588 -0.487 1.00 51.81 140 PRO A O 1
ATOM 1020 N N . ALA A 1 141 ? 31.489 1.020 -2.051 1.00 47.69 141 ALA A N 1
ATOM 1021 C CA . ALA A 1 141 ? 32.582 0.394 -2.774 1.00 47.69 141 ALA A CA 1
ATOM 1022 C C . ALA A 1 141 ? 33.800 0.308 -1.835 1.00 47.69 141 ALA A C 1
ATOM 1024 O O . ALA A 1 141 ? 34.351 1.339 -1.467 1.00 47.69 141 ALA A O 1
ATOM 1025 N N . GLY A 1 142 ? 34.195 -0.901 -1.409 1.00 49.69 142 GLY A N 1
ATOM 1026 C CA . GLY A 1 142 ? 35.471 -1.087 -0.703 1.00 49.69 142 GLY A CA 1
ATOM 1027 C C . GLY A 1 142 ? 35.554 -2.088 0.452 1.00 49.69 142 GLY A C 1
ATOM 1028 O O . GLY A 1 142 ? 36.657 -2.307 0.934 1.00 49.69 142 GLY A O 1
ATOM 1029 N N . VAL A 1 143 ? 34.476 -2.727 0.912 1.00 47.03 143 VAL A N 1
ATOM 1030 C CA . VAL A 1 143 ? 34.607 -3.731 1.997 1.00 47.03 143 VAL A CA 1
ATOM 1031 C C . VAL A 1 143 ? 34.906 -5.112 1.375 1.00 47.03 143 VAL A C 1
ATOM 1033 O O . VAL A 1 143 ? 34.213 -5.502 0.458 1.00 47.03 143 VAL A O 1
ATOM 1036 N N . PRO A 1 144 ? 35.932 -5.897 1.698 1.00 48.12 144 PRO A N 1
ATOM 1037 C CA . PRO A 1 144 ? 36.004 -7.273 1.180 1.00 48.12 144 PRO A CA 1
ATOM 1038 C C . PRO A 1 144 ? 34.911 -8.166 1.803 1.00 48.12 144 PRO A C 1
ATOM 1040 O O . PRO A 1 144 ? 34.301 -7.775 2.798 1.00 48.12 144 PRO A O 1
ATOM 1043 N N . ALA A 1 145 ? 34.588 -9.282 1.140 1.00 56.47 145 ALA A N 1
ATOM 1044 C CA . ALA A 1 145 ? 33.685 -10.313 1.667 1.00 56.47 145 ALA A CA 1
ATOM 1045 C C . ALA A 1 145 ? 34.337 -11.077 2.828 1.00 56.47 145 ALA A C 1
ATOM 1047 O O . ALA A 1 145 ? 35.585 -11.188 2.809 1.00 56.47 145 ALA A O 1
#